Protein AF-A0A955DB95-F1 (afdb_monomer_lite)

Sequence (89 aa):
MACLAHTGSFCSTCSERCPVPGAIRVDRGRPTIDPDACTGCGTCVHVCPAPTNAIVLMPLADRPTPTGDAPRVAPTQPTPNGDSHVDPT

Structure (mmCIF, N/CA/C/O backbone):
data_AF-A0A955DB95-F1
#
_entry.id   AF-A0A955DB95-F1
#
loop_
_atom_site.group_PDB
_atom_site.id
_atom_site.type_symbol
_atom_site.label_atom_id
_atom_site.label_alt_id
_atom_site.label_comp_id
_atom_site.label_asym_id
_atom_site.label_entity_id
_atom_site.label_seq_id
_atom_site.pdbx_PDB_ins_code
_atom_site.Cartn_x
_atom_site.Cartn_y
_atom_site.Cartn_z
_atom_site.occupancy
_atom_site.B_iso_or_equiv
_atom_site.auth_seq_id
_atom_site.auth_comp_id
_atom_site.auth_asym_id
_atom_site.auth_atom_id
_atom_site.pdbx_PDB_model_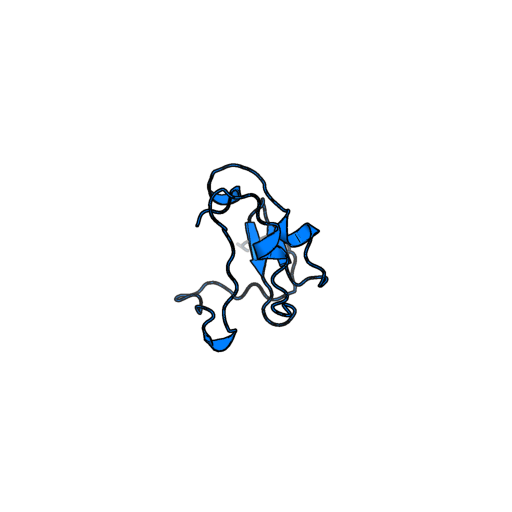num
ATOM 1 N N . MET A 1 1 ? -0.484 -8.348 -11.468 1.00 66.56 1 MET A N 1
ATOM 2 C CA . MET A 1 1 ? -0.474 -7.710 -10.136 1.00 66.56 1 MET A CA 1
ATOM 3 C C . MET A 1 1 ? 0.974 -7.594 -9.692 1.00 66.56 1 MET A C 1
ATOM 5 O O . MET A 1 1 ? 1.513 -8.556 -9.166 1.00 66.56 1 MET A O 1
ATOM 9 N N . ALA A 1 2 ? 1.649 -6.491 -10.024 1.00 84.25 2 ALA A N 1
ATOM 10 C CA . ALA A 1 2 ? 3.088 -6.347 -9.785 1.00 84.25 2 ALA A CA 1
ATOM 11 C C . ALA A 1 2 ? 3.380 -4.987 -9.152 1.00 84.25 2 ALA A C 1
ATOM 13 O O . ALA A 1 2 ? 3.060 -3.949 -9.725 1.00 84.25 2 ALA A O 1
ATOM 14 N N . CYS A 1 3 ? 3.976 -4.994 -7.959 1.00 92.56 3 CYS A N 1
ATOM 15 C CA . CYS A 1 3 ? 4.459 -3.772 -7.325 1.00 92.56 3 CYS A CA 1
ATOM 16 C C . CYS A 1 3 ? 5.687 -3.262 -8.075 1.00 92.56 3 CYS A C 1
ATOM 18 O O . CYS A 1 3 ? 6.613 -4.035 -8.313 1.00 92.56 3 CYS A O 1
ATOM 20 N N . LEU A 1 4 ? 5.729 -1.961 -8.371 1.00 94.12 4 LEU A N 1
ATOM 21 C CA . LEU A 1 4 ? 6.884 -1.330 -9.018 1.00 94.12 4 LEU A CA 1
ATOM 22 C C . LEU A 1 4 ? 8.191 -1.570 -8.238 1.00 94.12 4 LEU A C 1
ATOM 24 O O . LEU A 1 4 ? 9.244 -1.783 -8.837 1.00 94.12 4 LEU A O 1
ATOM 28 N N . ALA A 1 5 ? 8.112 -1.650 -6.904 1.00 93.38 5 ALA A N 1
ATOM 29 C CA . ALA A 1 5 ? 9.264 -1.943 -6.050 1.00 93.38 5 ALA A CA 1
ATOM 30 C C . ALA A 1 5 ? 9.811 -3.368 -6.213 1.00 93.38 5 ALA A C 1
ATOM 32 O O . ALA A 1 5 ? 10.988 -3.600 -5.949 1.00 93.38 5 ALA A O 1
ATOM 33 N N . HIS A 1 6 ? 9.000 -4.317 -6.688 1.00 90.06 6 HIS A N 1
ATOM 34 C CA . HIS A 1 6 ? 9.480 -5.650 -7.063 1.00 90.06 6 HIS A CA 1
ATOM 35 C C . HIS A 1 6 ? 10.091 -5.682 -8.467 1.00 90.06 6 HIS A C 1
ATOM 37 O O . HIS A 1 6 ? 10.849 -6.595 -8.773 1.00 90.06 6 HIS A O 1
ATOM 43 N N . THR A 1 7 ? 9.799 -4.685 -9.304 1.00 88.19 7 THR A N 1
ATOM 44 C CA . THR A 1 7 ? 10.297 -4.589 -10.683 1.00 88.19 7 THR A CA 1
ATOM 45 C C . THR A 1 7 ? 11.455 -3.597 -10.832 1.00 88.19 7 THR A C 1
ATOM 47 O O . THR A 1 7 ? 11.802 -3.230 -11.949 1.00 88.19 7 THR A O 1
ATOM 50 N N . GLY A 1 8 ? 12.052 -3.150 -9.721 1.00 87.50 8 GLY A N 1
ATOM 51 C CA . GLY A 1 8 ? 13.252 -2.307 -9.718 1.00 87.50 8 GLY A CA 1
ATOM 52 C C . GLY A 1 8 ? 13.007 -0.796 -9.673 1.00 87.50 8 GLY A C 1
ATOM 53 O O . GLY A 1 8 ? 13.963 -0.033 -9.780 1.00 87.50 8 GLY A O 1
ATOM 54 N N . SER A 1 9 ? 11.765 -0.334 -9.494 1.00 92.06 9 SER A N 1
ATOM 55 C CA . SER A 1 9 ? 11.450 1.094 -9.337 1.00 92.06 9 SER A CA 1
ATOM 56 C C . SER A 1 9 ? 10.930 1.399 -7.937 1.00 92.06 9 SER A C 1
ATOM 58 O O . SER A 1 9 ? 10.008 0.753 -7.450 1.00 92.06 9 SER A O 1
ATOM 60 N N . PHE A 1 10 ? 11.485 2.419 -7.287 1.00 93.25 10 PHE A N 1
ATOM 61 C CA . PHE A 1 10 ? 10.979 2.863 -5.991 1.00 93.25 10 PHE A CA 1
ATOM 62 C C . PHE A 1 10 ? 9.544 3.410 -6.113 1.00 93.25 10 PHE A C 1
ATOM 64 O O . PHE A 1 10 ? 9.243 4.174 -7.028 1.00 93.25 10 PHE A O 1
ATOM 71 N N . CYS A 1 11 ? 8.660 3.029 -5.186 1.00 95.19 11 CYS A N 1
ATOM 72 C CA . CYS A 1 11 ? 7.277 3.499 -5.116 1.00 95.19 11 CYS A CA 1
ATOM 73 C C . CYS A 1 11 ? 6.814 3.570 -3.653 1.00 95.19 11 CYS A C 1
ATOM 75 O O . CYS A 1 11 ? 7.007 2.623 -2.898 1.00 95.19 11 CYS A O 1
ATOM 77 N N . SER A 1 12 ? 6.181 4.673 -3.258 1.00 95.06 12 SER A N 1
ATOM 78 C CA . SER A 1 12 ? 5.650 4.909 -1.901 1.00 95.06 12 SER A CA 1
ATOM 79 C C . SER A 1 12 ? 4.234 5.498 -1.907 1.00 95.06 12 SER A C 1
ATOM 81 O O . SER A 1 12 ? 3.683 5.839 -0.863 1.00 95.06 12 SER A O 1
ATOM 83 N N . THR A 1 13 ? 3.587 5.568 -3.074 1.00 96.88 13 THR A N 1
ATOM 84 C CA . THR A 1 13 ? 2.305 6.269 -3.262 1.00 96.88 13 THR A CA 1
ATOM 85 C C . THR A 1 13 ? 1.195 5.755 -2.344 1.00 96.88 13 THR A C 1
ATOM 87 O O . THR A 1 13 ? 0.382 6.532 -1.850 1.00 96.88 13 THR A O 1
ATOM 90 N N . CYS A 1 14 ? 1.157 4.446 -2.079 1.00 96.88 14 CYS A N 1
ATOM 91 C CA . CYS 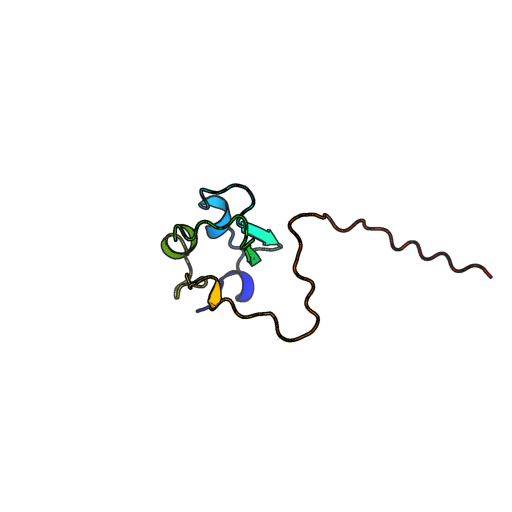A 1 14 ? 0.136 3.862 -1.212 1.00 96.88 14 CYS A CA 1
ATOM 92 C C . CYS A 1 14 ? 0.238 4.342 0.245 1.00 96.88 14 CYS A C 1
ATOM 94 O O . CYS A 1 14 ? -0.801 4.613 0.844 1.00 96.88 14 CYS A O 1
ATOM 96 N N . SER A 1 15 ? 1.446 4.492 0.803 1.00 96.31 15 SER A N 1
ATOM 97 C CA . SER A 1 15 ? 1.624 5.005 2.167 1.00 96.31 15 SER A CA 1
ATOM 98 C C . SER A 1 15 ? 1.391 6.506 2.249 1.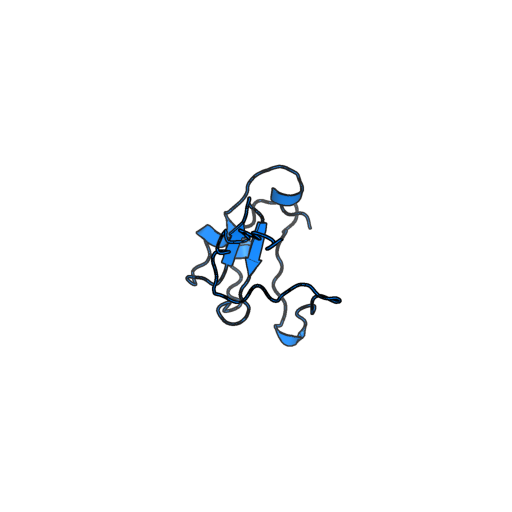00 96.31 15 SER A C 1
ATOM 100 O O . SER A 1 15 ? 0.760 6.966 3.190 1.00 96.31 15 SER A O 1
ATOM 102 N N . GLU A 1 16 ? 1.841 7.265 1.248 1.00 96.25 16 GLU A N 1
ATOM 103 C CA . GLU A 1 16 ? 1.688 8.728 1.207 1.00 96.25 16 GLU A CA 1
ATOM 104 C C . GLU A 1 16 ? 0.229 9.177 1.136 1.00 96.25 16 GLU A C 1
ATOM 106 O O . GLU A 1 16 ? -0.127 10.250 1.615 1.00 96.25 16 GLU A O 1
ATOM 111 N N . ARG A 1 17 ? -0.624 8.366 0.506 1.00 98.00 17 ARG A N 1
ATOM 112 C CA . ARG A 1 17 ? -2.053 8.656 0.352 1.00 98.00 17 ARG A CA 1
ATOM 113 C C . ARG A 1 17 ? -2.919 7.959 1.390 1.00 98.00 17 ARG A C 1
ATOM 115 O O . ARG A 1 17 ? -4.127 8.179 1.394 1.00 98.00 17 ARG A O 1
ATOM 122 N N . CYS A 1 18 ? -2.347 7.112 2.245 1.00 97.56 18 CYS A N 1
ATOM 123 C CA . CYS A 1 18 ? -3.120 6.445 3.281 1.00 97.56 18 CYS A CA 1
ATOM 124 C C . CYS A 1 18 ? -3.640 7.489 4.286 1.00 97.56 18 CYS A C 1
ATOM 126 O O . CYS A 1 18 ? -2.832 8.197 4.884 1.00 97.56 18 CYS A O 1
ATOM 128 N N . PRO A 1 19 ? -4.964 7.591 4.505 1.00 97.38 19 PRO A N 1
ATOM 129 C CA . PRO A 1 19 ? -5.517 8.556 5.453 1.00 97.38 19 PRO A CA 1
ATOM 130 C C . PRO A 1 19 ? -5.328 8.130 6.916 1.00 97.38 19 PRO A C 1
ATOM 132 O O . PRO A 1 19 ? -5.606 8.918 7.814 1.00 97.38 19 PRO A O 1
ATOM 135 N N . VAL A 1 20 ? -4.891 6.889 7.165 1.00 97.38 20 VAL A N 1
ATOM 136 C CA . VAL A 1 20 ? -4.712 6.338 8.510 1.00 97.38 20 VAL A CA 1
ATOM 137 C C . VAL A 1 20 ? -3.221 6.310 8.861 1.00 97.38 20 VAL A C 1
ATOM 139 O O . VAL A 1 20 ? -2.467 5.537 8.259 1.00 97.38 20 VAL A O 1
ATOM 142 N N . PRO A 1 21 ? -2.771 7.116 9.838 1.00 92.44 21 PRO A N 1
ATOM 143 C CA . PRO A 1 21 ? -1.382 7.109 10.278 1.00 92.44 21 PRO A CA 1
ATOM 144 C C . PRO A 1 21 ? -0.950 5.718 10.753 1.00 92.44 21 PRO A C 1
ATOM 146 O O . PRO A 1 21 ? -1.650 5.068 11.522 1.00 92.44 21 PRO A O 1
ATOM 149 N N . GLY A 1 22 ? 0.214 5.257 10.296 1.00 90.25 22 GLY A N 1
ATOM 150 C CA . GLY A 1 22 ? 0.794 3.981 10.728 1.00 90.25 22 GLY A CA 1
ATOM 151 C C . GLY A 1 22 ? 0.185 2.721 10.100 1.00 90.25 22 GLY A C 1
ATOM 152 O O . GLY A 1 22 ? 0.780 1.656 10.248 1.00 90.25 22 GLY A O 1
ATOM 153 N N . ALA A 1 23 ? -0.916 2.821 9.344 1.00 94.88 23 ALA A N 1
ATOM 154 C CA . ALA A 1 23 ? -1.542 1.659 8.706 1.00 94.88 23 ALA A CA 1
ATOM 155 C C . ALA A 1 23 ? -0.698 1.048 7.575 1.00 94.88 23 ALA A C 1
ATOM 157 O O . ALA A 1 23 ? -0.827 -0.139 7.278 1.00 94.88 23 ALA A O 1
ATOM 158 N N . ILE A 1 24 ? 0.175 1.838 6.940 1.00 95.12 24 ILE A N 1
ATOM 159 C CA . ILE A 1 24 ? 1.103 1.369 5.906 1.00 95.12 24 ILE A CA 1
ATOM 160 C C . ILE A 1 24 ? 2.507 1.871 6.235 1.00 95.12 24 ILE A C 1
ATOM 162 O O . ILE A 1 24 ? 2.731 3.075 6.360 1.00 95.12 24 ILE A O 1
ATOM 166 N N . ARG A 1 25 ? 3.467 0.948 6.326 1.00 93.75 25 ARG A N 1
ATOM 167 C CA . ARG A 1 25 ? 4.904 1.247 6.405 1.00 93.75 25 ARG A CA 1
ATOM 168 C C . ARG A 1 25 ? 5.581 0.846 5.106 1.00 93.75 25 ARG A C 1
ATOM 170 O O . ARG A 1 25 ? 5.207 -0.165 4.530 1.00 93.75 25 ARG A O 1
ATOM 177 N N . VAL A 1 26 ? 6.576 1.603 4.654 1.00 93.50 26 VAL A N 1
ATOM 178 C CA . VAL A 1 26 ? 7.319 1.298 3.422 1.00 93.50 26 VAL A CA 1
ATOM 179 C C . VAL A 1 26 ? 8.794 1.093 3.743 1.00 93.50 26 VAL A C 1
ATOM 181 O O . VAL A 1 26 ? 9.433 1.993 4.280 1.00 93.50 26 VAL A O 1
A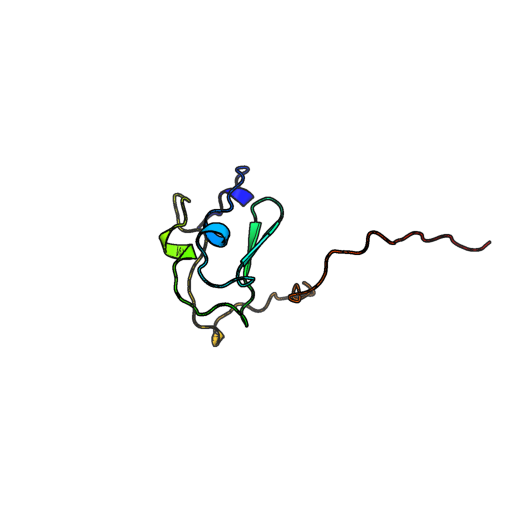TOM 184 N N . ASP A 1 27 ? 9.337 -0.068 3.371 1.00 91.31 27 ASP A N 1
ATOM 185 C CA . ASP A 1 27 ? 10.776 -0.359 3.386 1.00 91.31 27 ASP A CA 1
ATOM 186 C C . ASP A 1 27 ? 11.273 -0.563 1.951 1.00 91.31 27 ASP A C 1
ATOM 188 O O . ASP A 1 27 ? 10.795 -1.446 1.237 1.00 91.31 27 ASP A O 1
ATOM 192 N N . ARG A 1 28 ? 12.224 0.267 1.505 1.00 89.38 28 ARG A N 1
ATOM 193 C CA . ARG A 1 28 ? 12.780 0.229 0.135 1.00 89.38 28 ARG A CA 1
ATOM 194 C C . ARG A 1 28 ? 11.704 0.164 -0.969 1.00 89.38 28 ARG A C 1
ATOM 196 O O . ARG A 1 28 ? 11.843 -0.567 -1.945 1.00 89.38 28 ARG A O 1
ATOM 203 N N . GLY A 1 29 ? 10.609 0.905 -0.798 1.00 92.06 29 GLY A N 1
ATOM 204 C CA . GLY A 1 29 ? 9.478 0.943 -1.734 1.00 92.06 29 GLY A CA 1
ATOM 205 C C . GLY A 1 29 ? 8.476 -0.213 -1.593 1.00 92.06 29 GLY A C 1
ATOM 206 O O . GLY A 1 29 ? 7.464 -0.239 -2.288 1.00 92.06 29 GLY A O 1
ATOM 207 N N . ARG A 1 30 ? 8.718 -1.175 -0.695 1.00 92.06 30 ARG A N 1
ATOM 208 C CA . ARG A 1 30 ? 7.796 -2.285 -0.430 1.00 92.06 30 ARG A CA 1
ATOM 209 C C . ARG A 1 30 ? 6.887 -1.950 0.753 1.00 92.06 30 ARG A C 1
ATOM 211 O O . ARG A 1 30 ? 7.401 -1.744 1.855 1.00 92.06 30 ARG A O 1
ATOM 218 N N . PRO A 1 31 ? 5.561 -1.882 0.551 1.00 93.50 31 PRO A N 1
ATOM 219 C CA . PRO A 1 31 ? 4.627 -1.590 1.625 1.00 93.50 31 PRO A CA 1
ATOM 220 C C . PRO A 1 31 ? 4.309 -2.828 2.475 1.00 93.50 31 PRO A C 1
ATOM 222 O O . PRO A 1 31 ? 4.067 -3.913 1.949 1.00 93.50 31 PRO A O 1
ATOM 225 N N . THR A 1 32 ? 4.208 -2.623 3.783 1.00 92.31 32 THR A N 1
ATOM 226 C CA . THR A 1 32 ? 3.660 -3.554 4.774 1.00 92.31 32 THR A CA 1
ATOM 227 C C . THR A 1 32 ? 2.428 -2.913 5.403 1.00 92.31 32 THR A C 1
ATOM 229 O O . THR A 1 32 ? 2.499 -1.779 5.879 1.00 92.31 32 THR A O 1
ATOM 232 N N . ILE A 1 33 ? 1.306 -3.635 5.404 1.00 92.19 33 ILE A N 1
ATOM 233 C CA . ILE A 1 33 ? 0.023 -3.160 5.937 1.00 92.19 33 ILE A CA 1
ATOM 234 C C . ILE A 1 33 ? -0.193 -3.732 7.337 1.00 92.19 33 ILE A C 1
ATOM 236 O O . ILE A 1 33 ? -0.134 -4.953 7.532 1.00 92.19 33 ILE A O 1
ATOM 240 N N . ASP A 1 34 ? -0.480 -2.845 8.283 1.00 91.38 34 ASP A N 1
ATOM 241 C CA . ASP A 1 34 ? -0.961 -3.197 9.612 1.00 91.38 34 ASP A CA 1
ATOM 242 C C . ASP A 1 34 ? -2.481 -3.446 9.546 1.00 91.38 34 ASP A C 1
ATOM 244 O O . ASP A 1 34 ? -3.235 -2.512 9.258 1.00 91.38 34 ASP A O 1
ATOM 248 N N . PRO A 1 35 ? -2.953 -4.690 9.752 1.00 88.81 35 PRO A N 1
ATOM 249 C CA . PRO A 1 35 ? -4.376 -5.017 9.669 1.00 88.81 35 PRO A CA 1
ATOM 250 C C . PRO A 1 35 ? -5.213 -4.357 10.769 1.00 88.81 35 PRO A C 1
ATOM 252 O O . PRO A 1 35 ? -6.395 -4.130 10.543 1.00 88.81 35 PRO A O 1
ATOM 255 N N . ASP A 1 36 ? -4.619 -4.075 11.931 1.00 90.25 36 ASP A N 1
ATOM 256 C CA . ASP A 1 36 ? -5.331 -3.600 13.115 1.00 90.25 36 ASP A CA 1
ATOM 257 C C . ASP A 1 36 ? -5.574 -2.090 13.007 1.00 90.25 36 ASP A C 1
ATOM 259 O O . ASP A 1 36 ? -6.574 -1.569 13.498 1.00 90.25 36 ASP A O 1
ATOM 263 N N . ALA A 1 37 ? -4.682 -1.387 12.301 1.00 91.94 37 ALA A N 1
ATOM 264 C CA . ALA A 1 37 ? -4.855 0.016 11.940 1.00 91.94 37 ALA A CA 1
ATOM 265 C C . ALA A 1 37 ? -5.608 0.210 10.608 1.00 91.94 37 ALA A C 1
ATOM 267 O O . ALA A 1 37 ? -6.245 1.243 10.398 1.00 91.94 37 ALA A O 1
ATOM 268 N N . CYS A 1 38 ? -5.535 -0.738 9.671 1.00 94.38 38 CYS A N 1
ATOM 269 C CA . CYS A 1 38 ? -6.170 -0.602 8.361 1.00 94.38 38 CYS A CA 1
ATOM 270 C C . CYS A 1 38 ? -7.703 -0.601 8.465 1.00 94.38 38 CYS A C 1
ATOM 272 O O . CYS A 1 38 ? -8.321 -1.568 8.892 1.00 94.38 38 CYS A O 1
ATOM 274 N N . THR A 1 39 ? -8.338 0.458 7.965 1.00 95.44 39 THR A N 1
ATOM 275 C CA . THR A 1 39 ? -9.805 0.602 7.970 1.00 95.44 39 THR A CA 1
ATOM 276 C C . THR A 1 39 ? -10.492 0.019 6.735 1.00 95.44 39 THR A C 1
ATOM 278 O O . THR A 1 39 ? -11.711 0.098 6.612 1.00 95.44 39 THR A O 1
ATOM 281 N N . GLY A 1 40 ? -9.730 -0.512 5.772 1.00 95.50 40 GLY A N 1
ATOM 282 C CA . GLY A 1 40 ? -10.281 -1.018 4.511 1.00 95.50 40 GLY A CA 1
ATOM 283 C C . GLY A 1 40 ? -10.785 0.066 3.546 1.00 95.50 40 GLY A C 1
ATOM 284 O O . GLY A 1 40 ? -11.502 -0.253 2.606 1.00 95.50 40 GLY A O 1
ATOM 285 N N . CYS A 1 41 ? -10.398 1.336 3.731 1.00 96.94 41 CYS A N 1
ATOM 286 C CA . CYS A 1 41 ? -10.901 2.470 2.935 1.00 96.94 41 CYS A CA 1
ATOM 287 C C . CYS A 1 41 ? -10.584 2.430 1.425 1.00 96.94 41 CYS A C 1
ATOM 289 O O . CYS A 1 41 ? -11.200 3.155 0.652 1.00 96.94 41 CYS A O 1
ATOM 291 N N . GLY A 1 42 ? -9.607 1.627 0.994 1.00 96.25 42 GLY A N 1
ATOM 292 C CA . GLY A 1 42 ? -9.306 1.409 -0.426 1.00 96.25 42 GLY A CA 1
ATOM 293 C C . GLY A 1 42 ? -8.489 2.487 -1.130 1.00 96.25 42 GLY A C 1
ATOM 294 O O . GLY A 1 42 ? -8.104 2.278 -2.280 1.00 96.25 42 GLY A O 1
ATOM 295 N N . THR A 1 43 ? -8.130 3.589 -0.461 1.00 97.75 43 THR A N 1
ATOM 296 C CA . THR A 1 43 ? -7.326 4.664 -1.069 1.00 97.75 43 THR A CA 1
ATOM 297 C C . THR A 1 43 ? -6.051 4.136 -1.718 1.00 97.75 43 THR A C 1
ATOM 299 O O . THR A 1 43 ? -5.749 4.490 -2.851 1.00 97.75 43 THR A O 1
ATOM 302 N N . CYS A 1 44 ? -5.335 3.235 -1.042 1.00 97.12 44 CYS A N 1
ATOM 303 C CA . CYS A 1 44 ? -4.093 2.644 -1.537 1.00 97.12 44 CYS A CA 1
ATOM 304 C C . CYS A 1 44 ? -4.259 1.844 -2.845 1.00 97.12 44 CYS A C 1
ATOM 306 O O . CYS A 1 44 ? -3.344 1.854 -3.666 1.00 97.12 44 CYS A O 1
ATOM 308 N N . VAL A 1 45 ? -5.414 1.203 -3.056 1.00 96.81 45 VAL A N 1
ATOM 309 C CA . VAL A 1 45 ? -5.763 0.522 -4.314 1.00 96.81 45 VAL A CA 1
ATOM 310 C C . VAL A 1 45 ? -6.057 1.546 -5.402 1.00 96.81 45 VAL A C 1
ATOM 312 O O . VAL A 1 45 ? -5.541 1.428 -6.507 1.00 96.81 45 VAL A O 1
ATOM 315 N N . HIS A 1 46 ? -6.830 2.587 -5.089 1.00 96.88 46 HIS A N 1
ATOM 316 C CA . HIS A 1 46 ? -7.206 3.610 -6.066 1.00 96.88 46 HIS A CA 1
ATOM 317 C C . HIS A 1 46 ? -6.024 4.423 -6.597 1.00 96.88 46 HIS A C 1
ATOM 319 O O . HIS A 1 46 ? -6.035 4.817 -7.759 1.00 96.88 46 HIS A O 1
ATOM 325 N N . VAL A 1 47 ? -5.014 4.684 -5.765 1.00 97.12 47 VAL A N 1
ATOM 326 C CA . VAL A 1 47 ? -3.865 5.520 -6.148 1.00 97.12 47 VAL A CA 1
ATOM 327 C C . VAL A 1 47 ? -2.679 4.728 -6.696 1.00 97.12 47 VAL A C 1
ATOM 329 O O . VAL A 1 47 ? -1.637 5.321 -6.967 1.00 97.12 47 VAL A O 1
ATOM 332 N N . CYS A 1 48 ? -2.767 3.399 -6.793 1.00 96.75 48 CYS A N 1
ATOM 333 C CA . CYS A 1 48 ? -1.626 2.580 -7.186 1.00 96.75 48 CYS A CA 1
ATOM 334 C C . CYS A 1 48 ? -1.225 2.886 -8.646 1.00 96.75 48 CYS A C 1
ATOM 336 O O . CYS A 1 48 ? -2.024 2.658 -9.551 1.00 96.75 48 CYS A O 1
ATOM 338 N N . PRO A 1 49 ? 0.011 3.354 -8.910 1.00 95.06 49 PRO A N 1
ATOM 339 C CA . PRO A 1 49 ? 0.435 3.736 -10.260 1.00 95.06 49 PRO A CA 1
ATOM 340 C C . PRO A 1 49 ? 0.898 2.542 -11.112 1.00 95.06 49 PRO A C 1
ATOM 342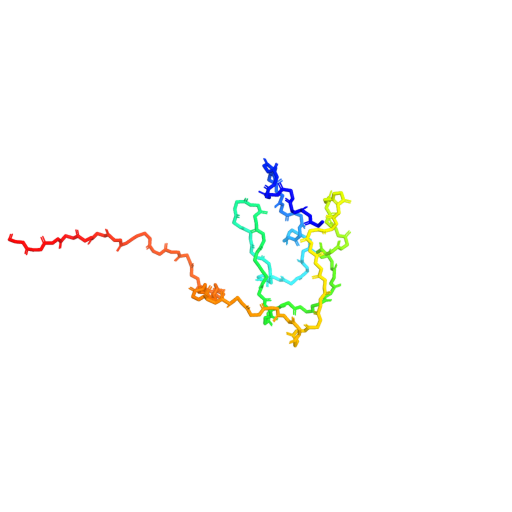 O O . PRO A 1 49 ? 1.351 2.723 -12.240 1.00 95.06 49 PRO A O 1
ATOM 345 N N . ALA A 1 50 ? 0.863 1.322 -10.569 1.00 95.00 50 ALA A N 1
ATOM 346 C CA . ALA A 1 50 ? 1.308 0.139 -11.291 1.00 95.00 50 ALA A CA 1
ATOM 347 C C . ALA A 1 50 ? 0.361 -0.170 -12.470 1.00 95.00 50 ALA A C 1
ATOM 349 O O . ALA A 1 50 ? -0.854 -0.040 -12.314 1.00 95.00 50 ALA A O 1
ATOM 350 N N . PRO A 1 51 ? 0.870 -0.678 -13.612 1.00 91.50 51 PRO A N 1
ATOM 351 C CA . PRO A 1 51 ? 0.037 -1.037 -14.769 1.00 91.50 51 PRO A CA 1
ATOM 352 C C . PRO A 1 51 ? -1.063 -2.049 -14.433 1.00 91.50 51 PRO A C 1
ATOM 354 O O . PRO A 1 51 ? -2.132 -2.071 -15.033 1.00 91.50 51 PRO A O 1
ATOM 357 N N . THR A 1 52 ? -0.793 -2.911 -13.455 1.00 92.19 52 THR A N 1
ATOM 358 C CA . THR A 1 52 ? -1.797 -3.744 -12.804 1.00 92.19 52 THR A CA 1
ATOM 359 C C . THR A 1 52 ? -1.688 -3.503 -11.316 1.00 92.19 52 THR A C 1
ATOM 361 O O . THR A 1 52 ? -0.599 -3.707 -10.770 1.00 92.19 52 THR A O 1
ATOM 364 N N . ASN A 1 53 ? -2.806 -3.143 -10.677 1.00 92.25 53 ASN A N 1
ATOM 365 C CA . ASN A 1 53 ? -2.885 -2.905 -9.238 1.00 92.25 53 ASN A CA 1
ATOM 366 C C . ASN A 1 53 ? -2.056 -3.928 -8.465 1.00 92.25 53 ASN A C 1
ATOM 368 O O . ASN A 1 53 ? -2.233 -5.134 -8.630 1.00 92.25 53 ASN A O 1
ATOM 372 N N . ALA A 1 54 ? -1.108 -3.423 -7.679 1.00 94.25 54 ALA A N 1
ATOM 373 C CA . ALA A 1 54 ? -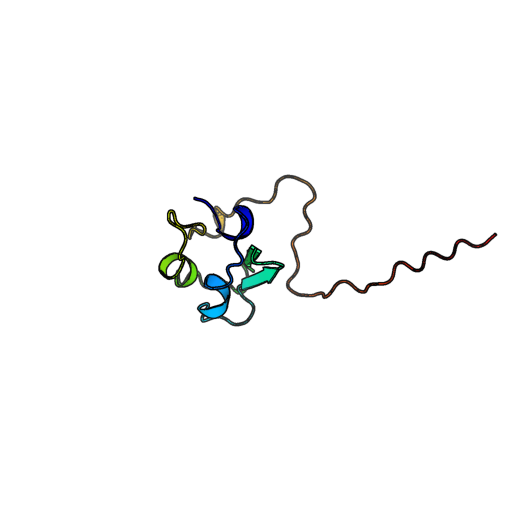0.173 -4.221 -6.893 1.00 94.25 54 ALA A CA 1
ATOM 374 C C . ALA A 1 54 ? -0.698 -4.540 -5.489 1.00 94.25 54 ALA A C 1
ATOM 376 O O . ALA A 1 54 ? -0.086 -5.306 -4.753 1.00 94.25 54 ALA A O 1
ATOM 377 N N . ILE A 1 55 ? -1.819 -3.928 -5.125 1.00 92.94 55 ILE A N 1
ATOM 378 C CA . ILE A 1 55 ? -2.481 -4.026 -3.835 1.00 92.94 55 ILE A CA 1
ATOM 379 C C . ILE A 1 55 ? -3.969 -4.269 -4.083 1.00 92.94 55 ILE A C 1
ATOM 381 O O . ILE A 1 55 ? -4.548 -3.696 -5.007 1.00 92.94 55 ILE A O 1
ATOM 385 N N . VAL A 1 56 ? -4.570 -5.145 -3.283 1.00 92.69 56 VAL A N 1
ATOM 386 C CA . VAL A 1 56 ? -6.003 -5.461 -3.317 1.00 92.69 56 VAL A CA 1
ATOM 387 C C . VAL A 1 56 ? -6.592 -5.273 -1.934 1.00 92.69 56 VAL A C 1
ATOM 389 O O . VAL A 1 56 ? -5.903 -5.416 -0.924 1.00 92.69 56 VAL A O 1
ATOM 392 N N . LEU A 1 57 ? -7.883 -4.967 -1.908 1.00 93.31 57 LEU A N 1
ATOM 393 C CA . LEU A 1 57 ? -8.689 -5.086 -0.708 1.00 93.31 57 LEU A CA 1
ATOM 394 C C . LEU A 1 57 ? -9.317 -6.472 -0.658 1.00 93.31 57 LEU A C 1
ATOM 396 O O . LEU A 1 57 ? -9.775 -6.994 -1.672 1.00 93.31 57 LEU A O 1
ATOM 400 N N . MET A 1 58 ? -9.362 -7.027 0.543 1.00 90.50 58 MET A N 1
ATOM 401 C CA . MET A 1 58 ? -10.019 -8.290 0.837 1.00 90.50 58 MET A CA 1
ATOM 402 C C . MET A 1 58 ? -10.597 -8.247 2.256 1.00 90.50 58 MET A C 1
ATOM 404 O O . MET A 1 58 ? -10.096 -7.469 3.078 1.00 90.50 58 MET A O 1
ATOM 408 N N . PRO A 1 59 ? -11.629 -9.053 2.564 1.00 90.00 59 PRO A N 1
ATOM 409 C CA . PRO A 1 59 ? -12.097 -9.228 3.932 1.00 90.00 59 PRO A CA 1
ATOM 410 C C . PRO A 1 59 ? -10.951 -9.652 4.852 1.00 90.00 59 PRO A C 1
ATOM 412 O O . PRO A 1 59 ? -10.110 -10.466 4.472 1.00 90.00 59 PRO A O 1
ATOM 415 N N . LEU A 1 60 ? -10.926 -9.131 6.082 1.00 84.88 60 LEU A N 1
ATOM 416 C CA . LEU A 1 60 ? -9.860 -9.457 7.035 1.00 84.88 60 LEU A CA 1
ATOM 417 C C . LEU A 1 60 ? -9.792 -10.965 7.335 1.00 84.88 60 LEU A C 1
ATOM 419 O O . LEU A 1 60 ? -8.703 -11.496 7.528 1.00 84.88 60 LEU A O 1
ATOM 423 N N . ALA A 1 61 ? -10.941 -11.649 7.311 1.00 85.69 61 ALA A N 1
ATOM 424 C CA . ALA A 1 61 ? -11.038 -13.099 7.479 1.00 85.69 61 ALA A CA 1
ATOM 425 C C . ALA A 1 61 ? -10.308 -13.892 6.380 1.00 85.69 61 ALA A C 1
ATOM 427 O O . ALA A 1 61 ? -9.804 -14.977 6.652 1.00 85.69 61 ALA A O 1
ATOM 428 N N . ASP A 1 62 ? -10.206 -13.332 5.174 1.00 87.88 62 ASP A N 1
ATOM 429 C CA . ASP A 1 62 ? -9.560 -13.982 4.033 1.00 87.88 62 ASP A CA 1
ATOM 430 C C . ASP A 1 62 ? -8.063 -13.662 3.962 1.00 87.88 62 ASP A C 1
ATOM 432 O O . ASP A 1 62 ? -7.370 -14.161 3.071 1.00 87.88 62 ASP A O 1
ATOM 436 N N . ARG A 1 63 ? -7.544 -12.805 4.859 1.00 80.69 63 ARG A N 1
ATOM 437 C CA . ARG A 1 63 ? -6.141 -12.390 4.822 1.00 80.69 63 ARG A CA 1
ATOM 438 C C . ARG A 1 63 ? -5.254 -13.640 4.864 1.00 80.69 63 ARG A C 1
ATOM 440 O O . ARG A 1 63 ? -5.303 -14.371 5.854 1.00 80.69 63 ARG A O 1
ATOM 447 N N . PRO A 1 64 ? -4.395 -13.861 3.851 1.00 73.25 64 PRO A N 1
ATOM 448 C CA . PRO A 1 64 ? -3.524 -15.019 3.840 1.00 73.25 64 PRO A CA 1
ATOM 449 C C . PRO A 1 64 ? -2.583 -14.923 5.037 1.00 73.25 64 PRO A C 1
ATOM 451 O O . PRO A 1 64 ? -1.817 -13.964 5.178 1.00 73.25 64 PRO A O 1
ATOM 454 N N . THR A 1 65 ? -2.655 -15.908 5.925 1.00 62.09 65 THR A N 1
ATOM 455 C CA . THR A 1 65 ? -1.632 -16.097 6.943 1.00 62.09 65 THR A CA 1
ATOM 456 C C . THR A 1 65 ? -0.328 -16.428 6.224 1.00 62.09 65 THR A C 1
ATOM 458 O O . THR A 1 65 ? -0.320 -17.304 5.352 1.00 62.09 65 THR A O 1
ATOM 461 N N . PRO A 1 66 ? 0.784 -15.739 6.540 1.00 62.12 66 PRO A N 1
ATOM 462 C CA . PRO A 1 66 ? 2.072 -16.161 6.021 1.00 62.12 66 PRO A CA 1
ATOM 463 C C . PRO A 1 66 ? 2.299 -17.597 6.504 1.00 62.12 66 PRO A C 1
ATOM 465 O O . PRO A 1 66 ? 2.363 -17.861 7.703 1.00 62.12 66 PRO A O 1
ATOM 468 N N . THR A 1 67 ? 2.295 -18.541 5.569 1.00 45.03 67 THR A N 1
ATOM 469 C CA . THR A 1 67 ? 2.532 -19.950 5.871 1.00 45.03 67 THR A CA 1
ATOM 470 C C . THR A 1 67 ? 4.039 -20.121 6.029 1.00 45.03 67 THR A C 1
ATOM 472 O O . THR A 1 67 ? 4.768 -19.983 5.051 1.00 45.03 67 THR A O 1
ATOM 475 N N . GLY A 1 68 ? 4.483 -20.376 7.263 1.00 49.22 68 GLY A N 1
ATOM 476 C CA . GLY A 1 68 ? 5.890 -20.567 7.632 1.00 49.22 68 GLY A CA 1
ATOM 477 C C . GLY A 1 68 ? 6.551 -19.292 8.154 1.00 49.22 68 GLY A C 1
ATOM 478 O O . GLY A 1 68 ? 6.680 -18.329 7.408 1.00 49.22 68 GLY A O 1
ATOM 479 N N . ASP A 1 69 ? 6.910 -19.307 9.443 1.00 53.50 69 ASP A N 1
ATOM 480 C CA . ASP A 1 69 ? 7.979 -18.587 10.172 1.00 53.50 69 ASP A CA 1
ATOM 481 C C . ASP A 1 69 ? 8.311 -17.119 9.843 1.00 53.50 69 ASP A C 1
ATOM 483 O O . ASP A 1 69 ? 9.292 -16.581 10.352 1.00 53.50 69 ASP A O 1
ATOM 487 N N . ALA A 1 70 ? 7.513 -16.421 9.039 1.00 51.22 70 ALA A N 1
ATOM 488 C CA . ALA A 1 70 ? 7.662 -14.998 8.813 1.00 51.22 70 ALA A CA 1
ATOM 489 C C . ALA A 1 70 ? 7.153 -14.281 10.071 1.00 51.22 70 ALA A C 1
ATOM 491 O O . ALA A 1 70 ? 5.961 -14.396 10.392 1.00 51.22 70 ALA A O 1
ATOM 492 N N . PRO A 1 71 ? 8.010 -13.539 10.799 1.00 50.78 71 PRO A N 1
ATOM 493 C CA . PRO A 1 71 ? 7.552 -12.771 11.938 1.00 50.78 71 PRO A CA 1
ATOM 494 C C . PRO A 1 71 ? 6.458 -11.831 11.448 1.00 50.78 71 PRO A C 1
ATOM 496 O O . PRO A 1 71 ? 6.646 -11.091 10.477 1.00 50.78 71 PRO A O 1
ATOM 499 N N . ARG A 1 72 ? 5.301 -11.852 12.119 1.00 53.78 72 ARG A N 1
ATOM 500 C CA . ARG A 1 72 ? 4.359 -10.735 12.037 1.00 53.78 72 ARG A CA 1
ATOM 501 C C . ARG A 1 72 ? 5.197 -9.508 12.365 1.00 53.78 72 ARG A C 1
ATOM 503 O O . ARG A 1 72 ? 5.674 -9.410 13.492 1.00 53.78 72 ARG A O 1
ATOM 510 N N . VAL A 1 73 ? 5.454 -8.638 11.389 1.00 52.53 73 VAL A N 1
ATOM 511 C CA . VAL A 1 73 ? 6.117 -7.362 11.659 1.00 52.53 73 VAL A CA 1
ATOM 512 C C . VAL A 1 73 ? 5.152 -6.604 12.556 1.00 52.53 73 VAL A C 1
ATOM 514 O O . VAL A 1 73 ? 4.184 -6.009 12.086 1.00 52.53 73 VAL A O 1
ATOM 517 N N . ALA A 1 74 ? 5.354 -6.753 13.863 1.00 49.06 74 ALA A N 1
ATOM 518 C CA . ALA A 1 74 ? 4.587 -6.076 14.879 1.00 49.06 74 ALA A CA 1
ATOM 519 C C . ALA A 1 74 ? 4.724 -4.563 14.646 1.00 49.06 74 ALA A C 1
ATOM 521 O O . ALA A 1 74 ? 5.763 -4.111 14.148 1.00 49.06 74 ALA A O 1
ATOM 522 N N . PRO A 1 75 ? 3.712 -3.754 14.996 1.00 53.00 75 PRO A N 1
ATOM 523 C CA . PRO A 1 75 ? 3.724 -2.312 14.756 1.00 53.00 75 PRO A CA 1
ATOM 524 C C . PRO A 1 75 ? 4.797 -1.507 15.508 1.00 53.00 75 PRO A C 1
ATOM 526 O O . PRO A 1 75 ? 4.773 -0.278 15.486 1.00 53.00 75 PRO A O 1
ATOM 529 N N . THR A 1 76 ? 5.771 -2.156 16.123 1.00 45.06 76 THR A N 1
ATOM 530 C CA . THR A 1 76 ? 6.931 -1.570 16.783 1.00 45.06 76 THR A CA 1
ATOM 531 C C . THR A 1 76 ? 8.066 -2.570 16.566 1.00 45.06 76 THR A C 1
ATOM 533 O O . THR A 1 76 ? 7.978 -3.714 16.987 1.00 45.06 76 THR A O 1
ATOM 536 N N . GLN A 1 77 ? 9.097 -2.260 15.788 1.00 43.88 77 GLN A N 1
ATOM 537 C CA . GLN A 1 77 ? 10.370 -1.815 16.351 1.00 43.88 77 GLN A CA 1
ATOM 538 C C . GLN A 1 77 ? 11.335 -1.466 15.197 1.00 43.88 77 GLN A C 1
ATOM 540 O O . GLN A 1 77 ? 11.413 -2.219 14.225 1.00 43.88 77 GLN A O 1
ATOM 545 N N . PRO A 1 78 ? 12.104 -0.367 15.289 1.00 51.09 78 PRO A N 1
ATOM 546 C CA . PRO A 1 78 ? 13.386 -0.295 14.601 1.00 51.09 78 PRO A CA 1
ATOM 547 C C . PRO A 1 78 ? 14.264 -1.428 15.143 1.00 51.09 78 PRO A C 1
ATOM 549 O O . PRO A 1 78 ? 14.351 -1.603 16.357 1.00 51.09 78 PRO A O 1
ATOM 552 N N . THR A 1 79 ? 14.887 -2.212 14.266 1.00 49.19 79 THR A N 1
ATOM 553 C CA . THR A 1 79 ? 15.891 -3.200 14.677 1.00 49.19 79 THR A CA 1
ATOM 554 C C . THR A 1 79 ? 16.978 -2.478 15.480 1.00 49.19 79 THR A C 1
ATOM 556 O O . THR A 1 79 ? 17.597 -1.559 14.932 1.00 49.19 79 THR A O 1
ATOM 559 N N . PRO A 1 80 ? 17.240 -2.825 16.753 1.00 55.72 80 PRO A N 1
ATOM 560 C CA . PRO A 1 80 ? 18.483 -2.404 17.368 1.00 55.72 80 PRO A CA 1
ATOM 561 C C . PRO A 1 80 ? 19.605 -3.122 16.614 1.00 55.72 80 PRO A C 1
ATOM 563 O O . PRO A 1 80 ? 19.719 -4.342 16.679 1.00 55.72 80 PRO A O 1
ATOM 566 N N . ASN A 1 81 ? 20.409 -2.371 15.862 1.00 57.12 81 ASN A N 1
ATOM 567 C CA . ASN A 1 81 ? 21.727 -2.846 15.449 1.00 57.12 81 ASN A CA 1
ATOM 568 C C . ASN A 1 81 ? 22.493 -3.129 16.749 1.00 57.12 81 ASN A C 1
ATOM 570 O O . ASN A 1 81 ? 22.765 -2.193 17.504 1.00 57.12 81 ASN A O 1
ATOM 574 N N . GLY A 1 82 ? 22.735 -4.399 17.065 1.00 62.25 82 GLY A N 1
ATOM 575 C CA . GLY A 1 82 ? 23.100 -4.784 18.426 1.00 62.25 82 GLY A CA 1
ATOM 576 C C . GLY A 1 82 ? 23.553 -6.227 18.593 1.00 62.25 82 GLY A C 1
ATOM 577 O O . GLY A 1 82 ? 23.376 -6.789 19.665 1.00 62.25 82 GLY A O 1
ATOM 578 N N . ASP A 1 83 ? 24.147 -6.831 17.572 1.00 64.12 83 ASP A N 1
ATOM 579 C CA . ASP A 1 83 ? 24.865 -8.102 17.652 1.00 64.12 83 ASP A CA 1
ATOM 580 C C . ASP A 1 83 ? 26.378 -7.852 17.751 1.00 64.12 83 ASP A C 1
ATOM 582 O O . ASP A 1 83 ? 27.190 -8.321 16.961 1.00 64.12 83 ASP A O 1
ATOM 586 N N . SER A 1 84 ? 26.773 -7.131 18.804 1.00 61.75 84 SER A N 1
ATOM 587 C CA . SER A 1 84 ? 28.113 -7.276 19.377 1.00 61.75 84 SER A CA 1
ATOM 588 C C . SER A 1 84 ? 28.170 -8.610 20.122 1.00 61.75 84 SER A C 1
ATOM 590 O O . SER A 1 84 ? 28.066 -8.648 21.349 1.00 61.75 84 SER A O 1
ATOM 592 N N . HIS A 1 85 ? 28.300 -9.719 19.395 1.00 59.88 85 HIS A N 1
ATOM 593 C CA . HIS A 1 85 ? 28.714 -10.974 20.013 1.00 59.88 85 HIS A CA 1
ATOM 594 C C . HIS A 1 85 ? 30.231 -10.913 20.224 1.00 59.88 85 HIS A C 1
ATOM 596 O O . HIS A 1 85 ? 31.015 -11.178 19.317 1.00 59.88 85 HIS A O 1
ATOM 602 N N . VAL A 1 86 ? 30.642 -10.477 21.415 1.00 66.38 86 VAL A N 1
ATOM 603 C CA . VAL A 1 86 ? 31.980 -10.762 21.939 1.00 66.38 86 VAL A CA 1
ATOM 604 C C . VAL A 1 86 ? 31.906 -12.102 22.663 1.00 66.38 86 VAL A C 1
ATOM 606 O O . VAL A 1 86 ? 31.294 -12.214 23.722 1.00 66.38 86 VAL A O 1
ATOM 609 N N . ASP A 1 87 ? 32.480 -13.121 22.033 1.00 55.25 87 ASP A N 1
ATOM 610 C CA . ASP A 1 87 ? 32.662 -14.463 22.583 1.00 55.25 87 ASP A CA 1
ATOM 611 C C . ASP A 1 87 ? 33.758 -14.421 23.673 1.00 55.25 87 ASP A C 1
ATOM 613 O O . ASP A 1 87 ? 34.836 -13.876 23.410 1.00 55.25 87 ASP A O 1
ATOM 617 N N . PRO A 1 88 ? 33.520 -14.908 24.906 1.00 68.81 88 PRO A N 1
ATOM 618 C CA . PRO A 1 88 ? 34.561 -14.992 25.920 1.00 68.81 88 PRO A CA 1
ATOM 619 C C . PRO A 1 88 ? 35.371 -16.286 25.749 1.00 68.81 88 PRO A C 1
ATOM 621 O O . PRO A 1 88 ? 34.876 -17.375 26.037 1.00 68.81 88 PRO A O 1
ATOM 624 N N . THR A 1 89 ? 36.640 -16.160 25.356 1.00 57.28 89 THR A N 1
ATOM 625 C CA . THR A 1 89 ? 37.688 -17.149 25.667 1.00 57.28 89 THR A CA 1
ATOM 626 C C . THR A 1 89 ? 38.767 -16.488 26.510 1.00 57.28 89 THR A C 1
ATOM 628 O O . THR A 1 89 ? 39.197 -15.373 26.137 1.00 57.28 89 THR A O 1
#

Foldseek 3Di:
DDQVQNVPDAADQLVVQDPFPLQWDDDSNDIDGDPVRDPLPCRSQVRRPDPDRPDDGDPPVPPDDPDDDDPPPPSDDDDPPDPPPPDDD

Secondary structure (DSSP, 8-state):
---GGGTT----HHHHT-SSTTSEEEETTEEEE-TTT-----HHHHT--SSS-S-----GGGPPP-SSS-----S--------------

pLDDT: mean 81.88, std 17.65, range [43.88, 98.0]

Radius of gyration: 16.18 Å; chains: 1; bounding box: 50×29×41 Å